Protein AF-A0A174F9M6-F1 (afdb_monomer_lite)

Organism: NCBI:txid40520

Structure (mmCIF, N/CA/C/O backbone):
data_AF-A0A174F9M6-F1
#
_entry.id   AF-A0A174F9M6-F1
#
loop_
_atom_site.group_PDB
_atom_site.id
_atom_site.type_symbol
_atom_site.label_atom_id
_atom_site.label_alt_id
_atom_site.label_comp_id
_atom_site.label_asym_id
_atom_site.label_entity_id
_atom_site.label_seq_id
_atom_site.pdbx_PDB_ins_code
_atom_site.Cartn_x
_atom_site.Cartn_y
_atom_site.Cartn_z
_atom_site.occupancy
_atom_site.B_iso_or_equiv
_atom_site.auth_seq_id
_atom_site.auth_comp_id
_atom_site.auth_asym_id
_atom_site.auth_atom_id
_atom_site.pdbx_PDB_model_num
ATOM 1 N N . MET A 1 1 ? -12.793 2.281 3.543 1.00 70.00 1 MET A N 1
ATOM 2 C CA . MET A 1 1 ? -11.728 1.530 4.240 1.00 70.00 1 MET A CA 1
ATOM 3 C C . MET A 1 1 ? -11.447 0.191 3.574 1.00 70.00 1 MET A C 1
ATOM 5 O O . MET A 1 1 ? -10.530 0.163 2.772 1.00 70.00 1 MET A O 1
ATOM 9 N N . ASP A 1 2 ? -12.219 -0.883 3.787 1.00 79.19 2 ASP A N 1
ATOM 10 C CA . ASP A 1 2 ? -11.836 -2.204 3.232 1.00 79.19 2 ASP A CA 1
ATOM 11 C C . ASP A 1 2 ? -11.871 -2.254 1.692 1.00 79.19 2 ASP A C 1
ATOM 13 O O . ASP A 1 2 ? -10.904 -2.675 1.067 1.00 79.19 2 ASP A O 1
ATOM 17 N N . LYS A 1 3 ? -12.907 -1.683 1.064 1.00 85.62 3 LYS A N 1
ATOM 18 C CA . LYS A 1 3 ? -12.994 -1.567 -0.405 1.00 85.62 3 LYS A CA 1
ATOM 19 C C . LYS A 1 3 ? -11.904 -0.671 -1.020 1.00 85.62 3 LYS A C 1
ATOM 21 O O . LYS A 1 3 ? -11.493 -0.880 -2.156 1.00 85.62 3 LYS A O 1
ATOM 26 N N . GLU A 1 4 ? -11.443 0.344 -0.287 1.00 85.94 4 GLU A N 1
ATOM 27 C CA . GLU A 1 4 ? -10.344 1.216 -0.736 1.00 85.94 4 GLU A CA 1
ATOM 28 C C . GLU A 1 4 ? -8.997 0.500 -0.616 1.00 85.94 4 GLU A C 1
ATOM 30 O O . GLU A 1 4 ? -8.194 0.568 -1.540 1.00 85.94 4 GLU A O 1
ATOM 35 N N . LEU A 1 5 ? -8.781 -0.243 0.477 1.00 88.69 5 LEU A N 1
ATOM 36 C CA . LEU A 1 5 ? -7.612 -1.103 0.664 1.00 88.69 5 LEU A CA 1
ATOM 37 C C . LEU A 1 5 ? -7.504 -2.151 -0.445 1.00 88.69 5 LEU A C 1
ATOM 39 O O . LEU A 1 5 ? -6.438 -2.287 -1.038 1.00 88.69 5 LEU A O 1
ATOM 43 N N . GLU A 1 6 ? -8.601 -2.838 -0.769 1.00 91.81 6 GLU A N 1
ATOM 44 C CA . GLU A 1 6 ? -8.644 -3.787 -1.887 1.00 91.81 6 GLU A CA 1
ATOM 45 C C . GLU A 1 6 ? -8.294 -3.111 -3.219 1.00 91.81 6 GLU A C 1
ATOM 47 O O . GLU A 1 6 ? -7.527 -3.660 -4.009 1.00 91.81 6 GLU A O 1
ATOM 52 N N . GLY A 1 7 ? -8.802 -1.896 -3.451 1.00 93.75 7 GLY A N 1
ATOM 53 C CA . GLY A 1 7 ? -8.484 -1.109 -4.641 1.00 93.75 7 GLY A CA 1
ATOM 54 C C . GLY A 1 7 ? -6.997 -0.763 -4.746 1.00 93.75 7 GLY A C 1
ATOM 55 O O . GLY A 1 7 ? -6.390 -0.974 -5.797 1.00 93.75 7 GLY A O 1
ATOM 56 N N . TYR A 1 8 ? -6.388 -0.278 -3.660 1.00 92.19 8 TYR A N 1
ATOM 57 C CA . TYR A 1 8 ? -4.957 0.032 -3.636 1.00 92.19 8 TYR A CA 1
ATOM 58 C C . TYR A 1 8 ? -4.093 -1.219 -3.801 1.00 92.19 8 TYR A C 1
ATOM 60 O O . TYR A 1 8 ? -3.134 -1.194 -4.565 1.00 92.19 8 TYR A O 1
ATOM 68 N N . GLN A 1 9 ? -4.461 -2.333 -3.166 1.00 92.56 9 GLN A N 1
ATOM 69 C CA . GLN A 1 9 ? -3.746 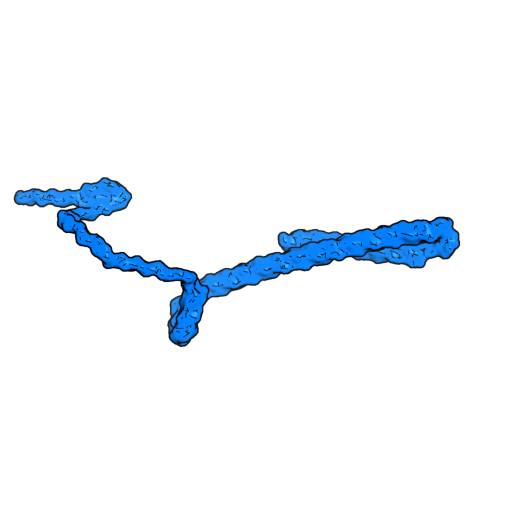-3.607 -3.292 1.00 92.56 9 GLN A CA 1
ATOM 70 C C . GLN A 1 9 ? -3.844 -4.201 -4.701 1.00 92.56 9 GLN A C 1
ATOM 72 O O . GLN A 1 9 ? -2.854 -4.713 -5.225 1.00 92.56 9 GLN A O 1
ATOM 77 N N . ALA A 1 10 ? -5.016 -4.121 -5.335 1.00 95.75 10 ALA A N 1
ATOM 78 C CA . ALA A 1 10 ? -5.191 -4.552 -6.717 1.00 95.75 10 ALA A CA 1
ATOM 79 C C . ALA A 1 10 ? -4.317 -3.721 -7.665 1.00 95.75 10 ALA A C 1
ATOM 81 O O . ALA A 1 10 ? -3.634 -4.280 -8.524 1.00 95.75 10 ALA A O 1
ATOM 82 N N . LYS A 1 11 ? -4.290 -2.399 -7.461 1.00 94.62 11 LYS A N 1
ATOM 83 C CA . LYS A 1 11 ? -3.470 -1.488 -8.259 1.00 94.62 11 LYS A CA 1
ATOM 84 C C . LYS A 1 11 ? -1.974 -1.701 -8.029 1.00 94.62 11 LYS A C 1
ATOM 86 O O . LYS A 1 11 ? -1.221 -1.715 -8.992 1.00 94.62 11 LYS A O 1
ATOM 91 N N . LEU A 1 12 ? -1.550 -1.941 -6.789 1.00 95.12 12 LEU A N 1
ATOM 92 C CA . LEU A 1 12 ? -0.162 -2.277 -6.462 1.00 95.12 12 LEU A CA 1
ATOM 93 C C . LEU A 1 12 ? 0.283 -3.537 -7.214 1.00 95.12 12 LEU A C 1
ATOM 95 O O . LEU A 1 12 ? 1.289 -3.518 -7.916 1.00 95.12 12 LEU A O 1
ATOM 99 N N . LYS A 1 13 ? -0.537 -4.594 -7.174 1.00 95.62 13 LYS A N 1
ATOM 100 C CA . LYS A 1 13 ? -0.275 -5.835 -7.913 1.00 95.62 13 LYS A CA 1
ATOM 101 C C . LYS A 1 13 ? -0.178 -5.609 -9.425 1.00 95.62 13 LYS A C 1
ATOM 103 O O . LYS A 1 13 ? 0.637 -6.241 -10.090 1.00 95.62 13 LYS A O 1
ATOM 108 N N . GLU A 1 14 ? -1.019 -4.744 -9.984 1.00 96.19 14 GLU A N 1
ATOM 109 C CA . GLU A 1 14 ? -0.958 -4.381 -11.402 1.00 96.19 14 GLU A CA 1
ATOM 110 C C . GLU A 1 14 ? 0.360 -3.673 -11.751 1.00 96.19 14 GLU A C 1
ATOM 112 O O . GLU A 1 14 ? 1.011 -4.020 -12.740 1.00 96.19 14 GLU A O 1
ATOM 117 N N . VAL A 1 15 ? 0.774 -2.707 -10.927 1.00 94.81 15 VAL A N 1
ATOM 118 C CA . VAL A 1 15 ? 2.023 -1.958 -11.118 1.00 94.81 15 VAL A CA 1
ATOM 119 C C . VAL A 1 15 ? 3.239 -2.881 -10.989 1.00 94.81 15 VAL A C 1
ATOM 121 O O . VAL A 1 15 ? 4.121 -2.822 -11.845 1.00 94.81 15 VAL A O 1
ATOM 124 N N . ASP A 1 16 ? 3.243 -3.809 -10.030 1.00 94.06 16 ASP A N 1
ATOM 125 C CA . ASP A 1 16 ? 4.287 -4.834 -9.892 1.00 94.06 16 ASP A CA 1
ATOM 126 C C . ASP A 1 16 ? 4.400 -5.730 -11.129 1.00 94.06 16 ASP A C 1
ATOM 128 O O . ASP A 1 16 ? 5.495 -5.989 -11.630 1.00 94.06 16 ASP A O 1
ATOM 132 N N . LEU A 1 17 ? 3.270 -6.181 -11.680 1.00 96.50 17 LEU A N 1
ATOM 133 C CA . LEU A 1 17 ? 3.276 -6.983 -12.905 1.00 96.50 17 LEU A CA 1
ATOM 134 C C . LEU A 1 17 ? 3.839 -6.194 -14.092 1.00 96.50 17 LEU A C 1
ATOM 136 O O . LEU A 1 17 ? 4.604 -6.738 -14.894 1.00 96.50 17 LEU A O 1
ATOM 140 N N . ASN A 1 18 ? 3.482 -4.913 -14.201 1.00 94.75 18 ASN A N 1
ATOM 141 C CA . ASN A 1 18 ? 4.004 -4.025 -15.236 1.00 94.75 18 ASN A CA 1
ATOM 142 C C . ASN A 1 18 ? 5.512 -3.806 -15.089 1.00 94.75 18 ASN A C 1
ATOM 144 O O . ASN A 1 18 ? 6.225 -3.881 -16.091 1.00 94.75 18 ASN A O 1
ATOM 148 N N . LYS A 1 19 ? 5.988 -3.604 -13.859 1.00 96.25 19 LYS A N 1
ATOM 149 C CA . LYS A 1 19 ? 7.406 -3.499 -13.516 1.00 96.25 19 LYS A CA 1
ATOM 150 C C . LYS A 1 19 ? 8.159 -4.764 -13.925 1.00 96.25 19 LYS A C 1
ATOM 152 O O . LYS A 1 19 ? 9.071 -4.679 -14.739 1.00 96.25 19 LYS A O 1
ATOM 157 N N . THR A 1 20 ? 7.725 -5.942 -13.475 1.00 94.94 20 THR A N 1
ATOM 158 C CA . THR A 1 20 ? 8.363 -7.219 -13.837 1.00 94.94 20 THR A CA 1
ATOM 159 C C . THR A 1 20 ? 8.362 -7.465 -15.345 1.00 94.94 20 THR A C 1
ATOM 161 O O . THR A 1 20 ? 9.313 -8.020 -15.894 1.00 94.94 20 THR A O 1
ATOM 164 N N . ARG A 1 21 ? 7.299 -7.069 -16.054 1.00 96.25 21 ARG A N 1
ATOM 165 C CA . ARG A 1 21 ? 7.265 -7.163 -17.517 1.00 96.25 21 ARG A CA 1
ATOM 166 C C . ARG A 1 21 ? 8.315 -6.256 -18.162 1.00 96.25 21 ARG A C 1
ATOM 168 O O . ARG A 1 21 ? 8.969 -6.696 -19.101 1.00 96.25 21 ARG A O 1
ATOM 175 N N . LEU A 1 22 ? 8.470 -5.031 -17.663 1.00 95.06 22 LEU A N 1
ATOM 176 C CA . LEU A 1 22 ? 9.450 -4.073 -18.169 1.00 95.06 22 LEU A CA 1
ATOM 177 C C . LEU A 1 22 ? 10.888 -4.513 -17.865 1.00 95.06 22 LEU A C 1
ATOM 179 O O . LEU A 1 22 ? 11.740 -4.419 -18.738 1.00 95.06 22 LEU A O 1
ATOM 183 N N . GLU A 1 23 ? 11.147 -5.071 -16.681 1.00 94.50 23 GLU A N 1
ATOM 184 C CA . GLU A 1 23 ? 12.446 -5.667 -16.327 1.00 94.50 23 GLU A CA 1
ATOM 185 C C . GLU A 1 23 ? 12.825 -6.786 -17.307 1.00 94.50 23 GLU A C 1
ATOM 187 O O . GLU A 1 23 ? 13.917 -6.778 -17.868 1.00 94.50 23 GLU A O 1
ATOM 192 N N . ARG A 1 24 ? 11.885 -7.686 -17.627 1.00 95.56 24 ARG A N 1
ATOM 193 C CA . ARG A 1 24 ? 12.115 -8.727 -18.645 1.00 95.56 24 ARG A CA 1
ATOM 194 C C . ARG A 1 24 ? 12.359 -8.147 -20.036 1.00 95.56 24 ARG A C 1
ATOM 196 O O . ARG A 1 24 ? 13.153 -8.701 -20.791 1.00 95.56 24 ARG A O 1
ATOM 203 N N . GLU A 1 25 ? 11.665 -7.069 -20.398 1.00 94.19 25 GLU A N 1
ATOM 204 C CA . GLU A 1 25 ? 11.869 -6.387 -21.679 1.00 94.19 25 GLU A CA 1
ATOM 205 C C . GLU A 1 25 ? 13.289 -5.810 -21.767 1.00 94.19 25 GLU A C 1
ATOM 207 O O . GLU A 1 25 ? 13.973 -6.036 -22.767 1.00 94.19 25 GLU A O 1
ATOM 212 N N . ILE A 1 26 ? 13.758 -5.167 -20.692 1.00 93.12 26 ILE A N 1
ATOM 213 C CA . ILE A 1 26 ? 15.129 -4.663 -2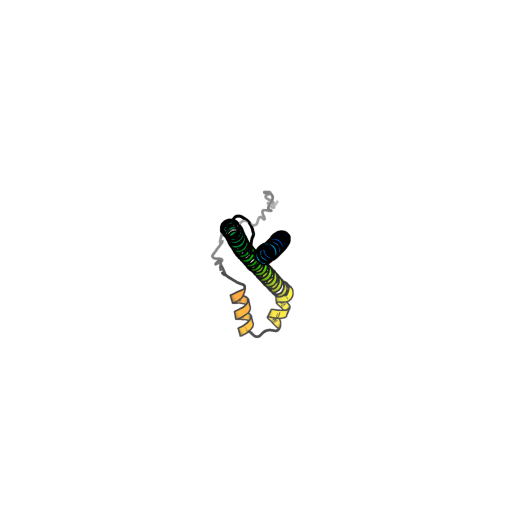0.549 1.00 93.12 26 ILE A CA 1
ATOM 214 C C . ILE A 1 26 ? 16.145 -5.806 -20.685 1.00 93.12 26 ILE A C 1
ATOM 216 O O . ILE A 1 26 ? 17.073 -5.695 -21.490 1.00 93.12 26 ILE A O 1
ATOM 220 N N . ASP A 1 27 ? 15.950 -6.910 -19.960 1.00 93.31 27 ASP A N 1
ATOM 221 C CA . ASP A 1 27 ? 16.858 -8.066 -19.976 1.00 93.31 27 ASP A CA 1
ATOM 222 C C . ASP A 1 27 ? 16.922 -8.743 -21.352 1.00 93.31 27 ASP A C 1
ATOM 224 O O . ASP A 1 27 ? 17.972 -9.223 -21.781 1.00 93.31 27 ASP A O 1
ATOM 228 N N . SER A 1 28 ? 15.797 -8.767 -22.069 1.00 93.75 28 SER A N 1
ATOM 229 C CA . SER A 1 28 ? 15.690 -9.369 -23.402 1.00 93.75 28 SER A CA 1
ATOM 230 C C . SER A 1 28 ? 16.191 -8.472 -24.540 1.00 93.75 28 SER A C 1
ATOM 232 O O . SER A 1 28 ? 16.171 -8.890 -25.701 1.00 93.75 28 SER A O 1
ATOM 234 N N . LEU A 1 29 ? 16.626 -7.240 -24.245 1.00 92.38 29 LEU A N 1
ATOM 235 C CA . LEU A 1 29 ? 17.000 -6.273 -25.271 1.00 92.38 29 LEU A CA 1
ATOM 236 C C . LEU A 1 29 ? 18.291 -6.702 -26.002 1.00 92.38 29 LEU A C 1
ATOM 238 O O . LEU A 1 29 ? 19.356 -6.773 -25.376 1.00 92.38 29 LEU A O 1
ATOM 242 N N . PRO A 1 30 ? 18.253 -6.892 -27.338 1.00 91.44 30 PRO A N 1
ATOM 243 C CA . PRO A 1 30 ? 19.421 -7.318 -28.104 1.00 91.44 30 PRO A CA 1
ATOM 244 C C . PRO A 1 30 ? 20.605 -6.352 -27.975 1.00 91.44 30 PRO A C 1
ATOM 246 O O . PRO A 1 30 ? 20.435 -5.129 -27.949 1.00 91.44 30 PRO A O 1
ATOM 249 N N . ALA A 1 31 ? 21.825 -6.895 -27.923 1.00 87.88 31 ALA A N 1
ATOM 250 C CA . ALA A 1 31 ? 23.053 -6.103 -27.802 1.00 87.88 31 ALA A CA 1
ATOM 251 C C . ALA A 1 31 ? 23.327 -5.228 -29.040 1.00 87.88 31 ALA A C 1
ATOM 253 O O . ALA A 1 31 ? 23.890 -4.142 -28.921 1.00 87.88 31 ALA A O 1
ATOM 254 N N . ASP A 1 32 ? 22.881 -5.673 -30.211 1.00 91.81 32 ASP A N 1
ATOM 255 C CA . ASP A 1 32 ? 23.014 -5.013 -31.511 1.00 91.81 32 ASP A CA 1
ATOM 256 C C . ASP A 1 32 ? 21.822 -4.103 -31.860 1.00 91.81 32 ASP A C 1
ATOM 258 O O . ASP A 1 32 ? 21.746 -3.547 -32.960 1.00 91.81 32 ASP A O 1
ATOM 262 N N . ALA A 1 33 ? 20.882 -3.916 -30.928 1.00 91.12 33 ALA A N 1
ATOM 263 C CA . ALA A 1 33 ? 19.695 -3.113 -31.164 1.00 91.12 33 ALA A CA 1
ATOM 264 C C . ALA A 1 33 ? 20.051 -1.670 -31.565 1.00 91.12 33 ALA A C 1
ATOM 266 O O . ALA A 1 33 ? 20.805 -0.956 -30.898 1.00 91.12 33 ALA A O 1
ATOM 267 N N . LYS A 1 34 ? 19.422 -1.178 -32.636 1.00 91.50 34 LYS A N 1
ATOM 268 C CA . LYS A 1 34 ? 19.569 0.221 -33.049 1.00 91.50 34 LYS A CA 1
ATOM 269 C C . LYS A 1 34 ? 19.104 1.158 -31.924 1.00 91.50 34 LYS A C 1
ATOM 271 O O . LYS A 1 34 ? 17.989 1.014 -31.417 1.00 91.50 34 LYS A O 1
ATOM 276 N N . TYR A 1 35 ? 19.946 2.135 -31.579 1.00 93.75 35 TYR A N 1
ATOM 277 C CA . TYR A 1 35 ? 19.728 3.090 -30.480 1.00 93.75 35 TYR A CA 1
ATOM 278 C C . TYR A 1 35 ? 19.565 2.438 -29.096 1.00 93.75 35 TYR A C 1
ATOM 280 O O . TYR A 1 35 ? 18.833 2.963 -28.257 1.00 93.75 35 TYR A O 1
ATOM 288 N N . ARG A 1 36 ? 20.234 1.304 -28.855 1.00 90.81 36 ARG A N 1
ATOM 289 C CA . ARG A 1 36 ? 20.123 0.517 -27.618 1.00 90.81 36 ARG A CA 1
ATOM 290 C C . ARG A 1 36 ? 20.191 1.353 -26.341 1.00 90.81 36 ARG A C 1
ATOM 292 O O . ARG A 1 36 ? 19.285 1.268 -25.524 1.00 90.81 36 ARG A O 1
ATOM 299 N N . GLU A 1 37 ? 21.220 2.183 -26.191 1.00 93.12 37 GLU A N 1
ATOM 300 C CA . GLU A 1 37 ? 21.411 3.014 -24.993 1.00 93.12 37 GLU A CA 1
ATOM 301 C C . GLU A 1 37 ? 20.238 3.965 -24.747 1.00 93.12 37 GLU A C 1
ATOM 303 O O . GLU A 1 37 ? 19.757 4.074 -23.625 1.00 93.12 37 GLU A O 1
ATOM 308 N N . ARG A 1 38 ? 19.711 4.594 -25.807 1.00 94.94 38 ARG A N 1
ATOM 309 C CA . ARG A 1 38 ? 18.546 5.483 -25.693 1.00 94.94 38 ARG A CA 1
ATOM 310 C C . ARG A 1 38 ? 17.293 4.726 -25.261 1.00 94.94 38 ARG A C 1
ATOM 312 O O . ARG A 1 38 ? 16.529 5.247 -24.460 1.00 94.94 38 ARG A O 1
ATOM 319 N N . LYS A 1 39 ? 17.085 3.514 -25.784 1.00 94.19 39 LYS A N 1
ATOM 320 C CA . LYS A 1 39 ? 15.953 2.660 -25.394 1.00 94.19 39 LYS A CA 1
ATOM 321 C C . LYS A 1 39 ? 16.072 2.180 -23.952 1.00 94.19 39 LYS A C 1
ATOM 323 O O . LYS A 1 39 ? 15.081 2.192 -23.238 1.00 94.19 39 LYS A O 1
ATOM 328 N N . LEU A 1 40 ? 17.270 1.782 -23.527 1.00 94.19 40 LEU A N 1
ATOM 329 C CA . LEU A 1 40 ? 17.515 1.409 -22.136 1.00 94.19 40 LEU A CA 1
ATOM 330 C C . LEU A 1 40 ? 17.239 2.571 -21.199 1.00 94.19 40 LEU A C 1
ATOM 332 O O . LEU A 1 40 ? 16.521 2.386 -20.231 1.00 94.19 40 LEU A O 1
ATOM 336 N N . HIS A 1 41 ? 17.741 3.760 -21.522 1.00 95.69 41 HIS A N 1
ATOM 337 C CA . HIS A 1 41 ? 17.506 4.940 -20.703 1.00 95.69 41 HIS A CA 1
ATOM 338 C C . HIS A 1 41 ? 16.010 5.253 -20.547 1.00 95.69 41 HIS A C 1
ATOM 340 O O . HIS A 1 41 ? 15.552 5.474 -19.431 1.00 95.69 41 HIS A O 1
ATOM 346 N N . ASP A 1 42 ? 15.237 5.200 -21.635 1.00 96.56 42 ASP A N 1
ATOM 347 C CA . ASP A 1 42 ? 13.778 5.373 -21.585 1.00 96.56 42 ASP A CA 1
ATOM 348 C C . ASP A 1 42 ? 13.094 4.312 -20.708 1.00 96.56 42 ASP A C 1
ATOM 350 O O . ASP A 1 42 ? 12.265 4.635 -19.856 1.00 96.56 42 ASP A O 1
ATOM 354 N N . MET A 1 43 ? 13.480 3.042 -20.865 1.00 95.81 43 MET A N 1
ATOM 355 C CA . MET A 1 43 ? 12.944 1.956 -20.046 1.00 95.81 43 MET A CA 1
ATOM 356 C C . MET A 1 43 ? 13.332 2.093 -18.568 1.00 95.81 43 MET A C 1
ATOM 358 O O . MET A 1 43 ? 12.502 1.802 -17.713 1.00 95.81 43 MET A O 1
ATOM 362 N N . THR A 1 44 ? 14.534 2.583 -18.254 1.00 94.31 44 THR A N 1
ATOM 363 C CA . THR A 1 44 ? 14.963 2.877 -16.879 1.00 94.31 44 THR A CA 1
ATOM 364 C C . THR A 1 44 ? 14.127 3.995 -16.268 1.00 94.31 44 THR A C 1
ATOM 366 O O . THR A 1 44 ? 13.587 3.799 -15.190 1.00 94.31 44 THR A O 1
ATOM 369 N N . LEU A 1 45 ? 13.910 5.108 -16.977 1.00 97.50 45 LEU A N 1
ATOM 370 C CA . LEU A 1 45 ? 13.054 6.197 -16.482 1.00 97.50 45 LEU A CA 1
ATOM 371 C C . LEU A 1 45 ? 11.619 5.727 -16.215 1.00 97.50 45 LEU A C 1
ATOM 373 O O . LEU A 1 45 ? 10.991 6.109 -15.228 1.00 97.50 45 LEU A O 1
ATOM 377 N N . ARG A 1 46 ? 11.089 4.868 -17.091 1.00 96.56 46 ARG A N 1
ATOM 378 C CA . ARG A 1 46 ? 9.780 4.241 -16.879 1.00 96.56 46 ARG A CA 1
ATOM 379 C C . ARG A 1 46 ? 9.793 3.318 -15.663 1.00 96.56 46 ARG A C 1
ATOM 381 O O . ARG A 1 46 ? 8.813 3.306 -14.925 1.00 96.56 46 ARG A O 1
ATOM 388 N N . LEU A 1 47 ? 10.870 2.569 -15.439 1.00 95.94 47 LEU A N 1
ATOM 389 C CA . LEU A 1 47 ? 11.013 1.709 -14.268 1.00 95.94 47 LEU A CA 1
ATOM 390 C C . LEU A 1 47 ? 11.062 2.531 -12.974 1.00 95.94 47 LEU A C 1
ATOM 392 O O . LEU A 1 47 ? 10.326 2.212 -12.044 1.00 95.94 47 LEU A O 1
ATOM 396 N N . ASP A 1 48 ? 11.832 3.620 -12.953 1.00 96.38 48 ASP A N 1
ATOM 397 C CA . ASP A 1 48 ? 11.903 4.556 -11.826 1.00 96.38 48 ASP A CA 1
ATOM 398 C C . ASP A 1 48 ? 10.506 5.095 -11.488 1.00 96.38 48 ASP A C 1
ATOM 400 O O . ASP A 1 48 ? 10.053 4.994 -10.351 1.00 96.38 48 ASP A O 1
ATOM 404 N N . SER A 1 49 ? 9.748 5.528 -12.502 1.00 97.19 49 SER A N 1
ATOM 405 C CA . SER A 1 49 ? 8.375 6.004 -12.293 1.00 97.19 49 SER A CA 1
ATOM 406 C C . SER A 1 49 ? 7.423 4.930 -11.745 1.00 97.19 49 SER A C 1
ATOM 408 O O . SER A 1 49 ? 6.494 5.245 -11.004 1.00 97.19 49 SER A O 1
ATOM 410 N N . LEU A 1 50 ? 7.631 3.652 -12.090 1.00 95.81 50 LEU A N 1
ATOM 411 C CA . LEU A 1 50 ? 6.838 2.553 -11.530 1.00 95.81 50 LEU A CA 1
ATOM 412 C C . LEU A 1 50 ? 7.186 2.328 -10.057 1.00 95.81 50 LEU A C 1
ATOM 414 O O . LEU A 1 50 ? 6.282 2.063 -9.268 1.00 95.81 50 LEU A O 1
ATOM 418 N N . TYR A 1 51 ? 8.460 2.462 -9.682 1.00 96.88 51 TYR A N 1
ATOM 419 C CA . TYR A 1 51 ? 8.886 2.391 -8.286 1.00 96.88 51 TYR A CA 1
ATOM 420 C C . TYR A 1 51 ? 8.319 3.542 -7.449 1.00 96.88 51 TYR A C 1
ATOM 422 O O . TYR A 1 51 ? 7.816 3.279 -6.358 1.00 96.88 51 TYR A O 1
ATOM 430 N N . ASP A 1 52 ? 8.300 4.771 -7.970 1.00 97.25 52 ASP A N 1
ATOM 431 C CA . ASP A 1 52 ? 7.673 5.912 -7.285 1.00 97.25 52 ASP A CA 1
ATOM 432 C C . ASP A 1 52 ? 6.192 5.637 -6.976 1.00 97.25 52 ASP A C 1
ATOM 434 O O . ASP A 1 52 ? 5.715 5.851 -5.860 1.00 97.25 52 ASP A O 1
ATOM 438 N N . VAL A 1 53 ? 5.461 5.090 -7.954 1.00 96.56 53 VAL A N 1
ATOM 439 C CA . VAL A 1 53 ? 4.043 4.735 -7.793 1.00 96.56 53 VAL A CA 1
ATOM 440 C C . VAL A 1 53 ? 3.849 3.584 -6.801 1.00 96.56 53 VAL A C 1
ATOM 442 O O . VAL A 1 53 ? 2.860 3.582 -6.065 1.00 96.56 53 VAL A O 1
ATOM 445 N N . ILE A 1 54 ? 4.756 2.602 -6.770 1.00 95.25 54 ILE A N 1
ATOM 446 C CA . ILE A 1 54 ? 4.722 1.505 -5.788 1.00 95.25 54 ILE A CA 1
ATOM 447 C C . ILE A 1 54 ? 4.832 2.069 -4.373 1.00 95.25 54 ILE A C 1
ATOM 449 O O . ILE A 1 54 ? 3.959 1.785 -3.555 1.00 95.25 54 ILE A O 1
ATOM 453 N N . VAL A 1 55 ? 5.830 2.919 -4.116 1.00 97.00 55 VAL A N 1
ATOM 454 C CA . VAL A 1 55 ? 6.041 3.536 -2.798 1.00 97.00 55 VAL A CA 1
ATOM 455 C C . VAL A 1 55 ? 4.805 4.328 -2.368 1.00 97.00 55 VAL A C 1
ATOM 457 O O . VAL A 1 55 ? 4.291 4.126 -1.269 1.00 97.00 55 VAL A O 1
ATOM 460 N N . GLU A 1 56 ? 4.250 5.157 -3.257 1.00 96.75 56 GLU A N 1
ATOM 461 C CA . GLU A 1 56 ? 3.040 5.934 -2.963 1.00 96.75 56 GLU A CA 1
ATOM 462 C C . GLU A 1 56 ? 1.835 5.034 -2.612 1.00 96.75 56 GLU A C 1
ATOM 464 O O . GLU A 1 56 ? 1.021 5.356 -1.740 1.00 96.75 56 GLU A O 1
ATOM 469 N N . LEU A 1 57 ? 1.682 3.898 -3.300 1.00 95.00 57 LEU A N 1
ATOM 470 C CA . LEU A 1 57 ? 0.605 2.946 -3.027 1.00 95.00 57 LEU A CA 1
ATOM 471 C C . LEU A 1 57 ? 0.814 2.204 -1.704 1.00 95.00 57 LEU A C 1
ATOM 473 O O . LEU A 1 57 ? -0.158 2.010 -0.972 1.00 95.00 57 LEU A O 1
ATOM 477 N N . GLU A 1 58 ? 2.044 1.805 -1.389 1.00 94.69 58 GLU A N 1
ATOM 478 C CA . GLU A 1 58 ? 2.390 1.158 -0.122 1.00 94.69 58 GLU A CA 1
ATOM 479 C C . GLU A 1 58 ? 2.115 2.083 1.069 1.00 94.69 58 GLU A C 1
ATOM 481 O O . GLU A 1 58 ? 1.446 1.664 2.017 1.00 94.69 58 GLU A O 1
ATOM 486 N N . GLU A 1 59 ? 2.514 3.355 0.982 1.00 95.81 59 GLU A N 1
ATOM 487 C CA . GLU A 1 59 ? 2.214 4.369 1.999 1.00 95.81 59 GLU A CA 1
ATOM 488 C C . GLU A 1 59 ? 0.702 4.527 2.208 1.00 95.81 59 GLU A C 1
ATOM 490 O O . GLU A 1 59 ? 0.212 4.471 3.337 1.00 95.81 59 GLU A O 1
ATOM 495 N N . LYS A 1 60 ? -0.078 4.639 1.123 1.00 93.62 60 LYS A N 1
ATOM 496 C CA . LYS A 1 60 ? -1.548 4.741 1.205 1.00 93.62 60 LYS A CA 1
ATOM 497 C C . LYS A 1 60 ? -2.197 3.509 1.830 1.00 93.62 60 LYS A C 1
ATOM 499 O O . LYS A 1 60 ? -3.201 3.640 2.538 1.00 93.62 60 LYS A O 1
ATOM 504 N N . ILE A 1 61 ? -1.670 2.317 1.547 1.00 93.88 61 ILE A N 1
ATOM 505 C CA . ILE A 1 61 ? -2.153 1.064 2.137 1.00 93.88 61 ILE A CA 1
ATOM 506 C C . ILE A 1 61 ? -1.882 1.058 3.638 1.00 93.88 61 ILE A C 1
ATOM 508 O O . ILE A 1 61 ? -2.783 0.718 4.408 1.00 93.88 61 ILE A O 1
ATOM 512 N N . GLU A 1 62 ? -0.677 1.436 4.056 1.00 93.56 62 GLU A N 1
ATOM 513 C CA . GLU A 1 62 ? -0.305 1.448 5.467 1.00 93.56 62 GLU A CA 1
ATOM 514 C C . GLU A 1 62 ? -1.130 2.467 6.257 1.00 93.56 62 GLU A C 1
ATOM 516 O O . GLU A 1 62 ? -1.764 2.124 7.255 1.00 93.56 62 GLU A O 1
ATOM 521 N N . ASP A 1 63 ? -1.269 3.680 5.731 1.00 92.38 63 ASP A N 1
ATOM 522 C CA . ASP A 1 63 ? -2.135 4.716 6.290 1.00 92.38 63 ASP A CA 1
ATOM 523 C C . ASP A 1 63 ? -3.582 4.239 6.478 1.00 92.38 63 ASP A C 1
ATOM 525 O O . ASP A 1 63 ? -4.212 4.455 7.521 1.00 92.38 63 ASP A O 1
ATOM 529 N N . ALA A 1 64 ? -4.142 3.580 5.460 1.00 90.75 64 ALA A N 1
ATOM 530 C CA . ALA A 1 64 ? -5.501 3.061 5.519 1.00 90.75 64 ALA A CA 1
ATOM 531 C C . ALA A 1 64 ? -5.640 1.914 6.535 1.00 90.75 64 ALA A C 1
ATOM 533 O O . ALA A 1 64 ? -6.674 1.818 7.205 1.00 90.75 64 ALA A O 1
ATOM 534 N N . ARG A 1 65 ? -4.610 1.070 6.694 1.00 89.75 65 ARG A N 1
ATOM 535 C CA . ARG A 1 65 ? -4.568 0.018 7.723 1.00 89.75 65 ARG A CA 1
ATOM 536 C C . ARG A 1 65 ? -4.536 0.610 9.123 1.00 89.75 65 ARG A C 1
ATOM 538 O O . ARG A 1 65 ? -5.382 0.236 9.931 1.00 89.75 65 ARG A O 1
ATOM 545 N N . LEU A 1 66 ? -3.655 1.576 9.377 1.00 90.56 66 LEU A N 1
ATOM 546 C CA . LEU A 1 66 ? -3.552 2.249 10.673 1.00 90.56 66 LEU A CA 1
ATOM 547 C C . LEU A 1 66 ? -4.878 2.904 11.072 1.00 90.56 66 LEU A C 1
ATOM 549 O O . LEU A 1 66 ? -5.355 2.711 12.190 1.00 90.56 66 LEU A O 1
ATOM 553 N N . ARG A 1 67 ? -5.539 3.610 10.143 1.00 88.00 67 ARG A N 1
ATOM 554 C CA . ARG A 1 67 ? -6.868 4.197 10.402 1.00 88.00 67 ARG A CA 1
ATOM 555 C C . ARG A 1 67 ? -7.921 3.135 10.702 1.00 88.00 67 ARG A C 1
ATOM 557 O O . ARG A 1 67 ? -8.701 3.296 11.639 1.00 88.00 67 ARG A O 1
ATOM 564 N N . ARG A 1 68 ? -7.960 2.048 9.926 1.00 89.38 68 ARG A N 1
ATOM 565 C CA . ARG A 1 68 ? -8.903 0.943 10.151 1.00 89.38 68 ARG A CA 1
ATOM 566 C C . ARG A 1 68 ? -8.688 0.308 11.524 1.00 89.38 68 ARG A C 1
ATOM 568 O O . ARG A 1 68 ? -9.660 0.031 12.224 1.00 89.38 68 ARG A O 1
ATOM 575 N N . ASP A 1 69 ? -7.440 0.079 11.903 1.00 84.31 69 ASP A N 1
ATOM 576 C CA . ASP A 1 69 ? -7.102 -0.591 13.153 1.00 84.31 69 ASP A CA 1
ATOM 577 C C . ASP A 1 69 ? -7.383 0.318 14.358 1.00 84.31 69 ASP A C 1
ATOM 579 O O . ASP A 1 69 ? -7.948 -0.152 15.344 1.00 84.31 69 ASP A O 1
ATOM 583 N N . ALA A 1 70 ? -7.152 1.630 14.238 1.00 82.75 70 ALA A N 1
ATOM 584 C CA . ALA A 1 70 ? -7.573 2.611 15.238 1.00 82.75 70 ALA A CA 1
ATOM 585 C C . ALA A 1 70 ? -9.100 2.612 15.449 1.00 82.75 70 ALA A C 1
ATOM 587 O O . ALA A 1 70 ? -9.566 2.599 16.589 1.00 82.75 70 ALA A O 1
ATOM 588 N N . ILE A 1 71 ? -9.891 2.565 14.369 1.00 82.19 71 ILE A N 1
ATOM 589 C CA . ILE A 1 71 ? -11.361 2.483 14.452 1.00 82.19 71 ILE A CA 1
ATOM 590 C C . ILE A 1 71 ? -11.795 1.171 15.118 1.00 82.19 71 ILE A C 1
ATOM 592 O O . ILE A 1 71 ? -12.664 1.177 15.988 1.00 82.19 71 ILE A O 1
ATOM 596 N N . LYS A 1 72 ? -11.182 0.041 14.746 1.00 78.75 72 LYS A N 1
ATOM 597 C CA . LYS A 1 72 ? -11.479 -1.263 15.359 1.00 78.75 72 LYS A CA 1
ATOM 598 C C . LYS A 1 72 ? -11.147 -1.281 16.846 1.00 78.75 72 LYS A C 1
ATOM 600 O O . LYS A 1 72 ? -11.954 -1.763 17.631 1.00 78.75 72 LYS A O 1
ATOM 605 N N . GLN A 1 73 ? -9.996 -0.741 17.240 1.00 77.75 73 GLN A N 1
ATOM 606 C CA . GLN A 1 73 ? -9.616 -0.637 18.647 1.00 77.75 73 GLN A CA 1
ATOM 607 C C . GLN A 1 73 ? -10.614 0.218 19.431 1.00 77.75 73 GLN A C 1
ATOM 609 O O . GLN A 1 73 ? -11.054 -0.209 20.493 1.00 77.75 73 GLN A O 1
ATOM 614 N N . GLN A 1 74 ? -11.037 1.364 18.891 1.00 72.50 74 GLN A N 1
ATOM 615 C CA . GLN A 1 74 ? -12.069 2.204 19.514 1.00 72.50 74 GLN A CA 1
ATOM 616 C C . GLN A 1 74 ? -13.429 1.494 19.624 1.00 72.50 74 GLN A C 1
ATOM 618 O O . GLN A 1 74 ? -14.127 1.631 20.626 1.00 72.50 74 GLN A O 1
ATOM 623 N N . ALA A 1 75 ? -13.816 0.709 18.618 1.00 70.88 75 ALA A N 1
ATOM 624 C CA . ALA A 1 75 ? -15.047 -0.074 18.670 1.00 70.88 75 ALA A CA 1
ATOM 625 C C . ALA A 1 75 ? -14.981 -1.177 19.744 1.00 70.88 75 ALA A C 1
ATOM 627 O O . ALA A 1 75 ? -15.928 -1.345 20.511 1.00 70.88 75 ALA A O 1
ATOM 628 N N . ILE A 1 76 ? -13.848 -1.884 19.848 1.00 70.62 76 ILE A N 1
ATOM 629 C CA . ILE A 1 76 ? -13.616 -2.916 20.871 1.00 70.62 76 ILE A CA 1
ATOM 630 C C . ILE A 1 76 ? -13.627 -2.303 22.277 1.00 70.62 76 ILE A C 1
ATOM 632 O O . ILE A 1 76 ? -14.218 -2.876 23.193 1.00 70.62 76 ILE A O 1
ATOM 636 N N . THR A 1 77 ? -13.000 -1.139 22.477 1.00 74.12 77 THR A N 1
ATOM 637 C CA . THR A 1 77 ? -13.003 -0.474 23.790 1.00 74.12 77 THR A CA 1
ATOM 638 C C . THR A 1 77 ? -14.408 -0.033 24.191 1.00 74.12 77 THR A C 1
ATOM 640 O O . THR A 1 77 ? -14.783 -0.222 25.348 1.00 74.12 77 THR A O 1
ATOM 643 N N . LEU A 1 78 ? -15.216 0.467 23.250 1.00 74.44 78 LEU A N 1
ATOM 644 C CA . LEU A 1 78 ? -16.614 0.813 23.505 1.00 74.44 78 LEU A CA 1
ATOM 645 C C . LEU A 1 78 ? -17.456 -0.417 23.870 1.00 74.44 78 LEU A C 1
ATOM 647 O O . LEU A 1 78 ? -18.226 -0.369 24.826 1.00 74.44 78 LEU A O 1
ATOM 651 N N . GLU A 1 79 ? -17.290 -1.531 23.154 1.00 74.81 79 GLU A N 1
ATOM 652 C CA . GLU A 1 79 ? -17.986 -2.784 23.462 1.00 74.81 79 GLU A CA 1
ATOM 653 C C . GLU A 1 79 ? -17.613 -3.309 24.857 1.00 74.81 79 GLU A C 1
ATOM 655 O O . GLU A 1 79 ? -18.478 -3.753 25.614 1.00 74.81 79 GLU A O 1
ATOM 660 N N . ASN A 1 80 ? -16.336 -3.216 25.232 1.00 74.25 80 ASN A N 1
ATOM 661 C CA . ASN A 1 80 ? -15.869 -3.614 26.557 1.00 74.25 80 ASN A CA 1
ATOM 662 C C . ASN A 1 80 ? -16.463 -2.727 27.658 1.00 74.25 80 ASN A C 1
ATOM 664 O O . ASN A 1 80 ? -16.929 -3.252 28.668 1.00 74.25 80 ASN A O 1
ATOM 668 N N . ILE A 1 81 ? -16.520 -1.407 27.452 1.00 76.00 81 ILE A N 1
ATOM 669 C CA . ILE A 1 81 ? -17.192 -0.482 28.377 1.00 76.00 81 ILE A CA 1
ATOM 670 C C . ILE A 1 81 ? -18.679 -0.831 28.492 1.00 76.00 81 ILE A C 1
ATOM 672 O O . ILE A 1 81 ? -19.203 -0.902 29.601 1.00 76.00 81 ILE A O 1
ATOM 676 N N . TYR A 1 82 ? -19.352 -1.124 27.377 1.00 76.75 82 TYR A N 1
ATOM 677 C CA . TYR A 1 82 ? -20.762 -1.511 27.390 1.00 76.75 82 TYR A CA 1
ATOM 678 C C . TYR A 1 82 ? -20.996 -2.807 28.176 1.00 76.75 82 TYR A C 1
ATOM 680 O O . TYR A 1 82 ? -21.894 -2.869 29.011 1.00 76.75 82 TYR A O 1
ATOM 688 N N . LYS A 1 83 ? -20.149 -3.826 27.986 1.00 78.56 83 LYS A N 1
ATOM 689 C CA . LYS A 1 83 ? -20.207 -5.074 28.768 1.00 78.56 83 LYS A CA 1
ATOM 690 C C . LYS A 1 83 ? -19.998 -4.831 30.262 1.00 78.56 83 LYS A C 1
ATOM 692 O O . LYS A 1 83 ? -20.680 -5.459 31.069 1.00 78.56 83 LYS A O 1
ATOM 697 N N . ILE A 1 84 ? -19.085 -3.927 30.629 1.00 74.19 84 ILE A N 1
ATOM 698 C CA . ILE A 1 84 ? -18.874 -3.522 32.025 1.00 74.19 84 ILE A CA 1
ATOM 699 C C . ILE A 1 84 ? -20.117 -2.816 32.570 1.00 74.19 84 ILE A C 1
ATOM 701 O O . ILE A 1 84 ? -20.529 -3.130 33.676 1.00 74.19 84 ILE A O 1
ATOM 705 N N . MET A 1 85 ? -20.741 -1.914 31.806 1.00 76.56 85 MET A N 1
ATOM 706 C CA . MET A 1 85 ? -21.957 -1.208 32.230 1.00 76.56 85 MET A CA 1
ATOM 707 C C . MET A 1 85 ? -23.159 -2.146 32.394 1.00 76.56 85 MET A C 1
ATOM 709 O O . MET A 1 85 ? -23.878 -2.042 33.382 1.00 76.56 85 MET A O 1
ATOM 713 N N . VAL A 1 86 ? -23.367 -3.089 31.469 1.00 81.31 86 VAL A N 1
ATOM 714 C CA . VAL A 1 86 ? -24.473 -4.064 31.545 1.00 81.3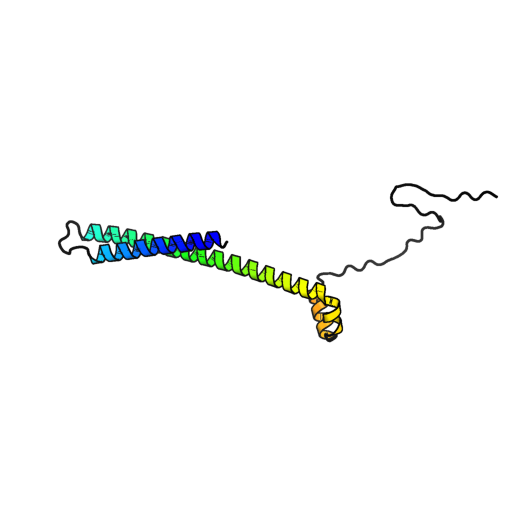1 86 VAL A CA 1
ATOM 715 C C . VAL A 1 86 ? -24.320 -4.991 32.747 1.00 81.31 86 VAL A C 1
ATOM 717 O O . VAL A 1 86 ? -25.303 -5.325 33.400 1.00 81.31 86 VAL A O 1
ATOM 720 N N . ASN A 1 87 ? -23.086 -5.386 33.059 1.00 78.62 87 ASN A N 1
ATOM 721 C CA . ASN A 1 87 ? -22.790 -6.276 34.178 1.00 78.62 87 ASN A CA 1
ATOM 722 C C . ASN A 1 87 ? -22.267 -5.521 35.404 1.00 78.62 87 ASN A C 1
ATOM 724 O O . ASN A 1 87 ? -21.639 -6.142 36.265 1.00 78.62 87 ASN A O 1
ATOM 728 N N . PHE A 1 88 ? -22.493 -4.205 35.488 1.00 79.75 88 PHE A N 1
ATOM 729 C CA . PHE A 1 88 ? -21.862 -3.358 36.498 1.00 79.75 88 PHE A CA 1
ATOM 730 C C . PHE A 1 88 ? -22.186 -3.850 37.906 1.00 79.75 88 PHE A C 1
ATOM 732 O O . PHE A 1 88 ? -21.273 -4.034 38.701 1.00 79.75 88 PHE A O 1
ATOM 739 N N . ASP A 1 89 ? -23.447 -4.187 38.175 1.00 78.12 89 ASP A N 1
ATOM 740 C CA . ASP A 1 89 ? -23.882 -4.698 39.478 1.00 78.12 89 ASP A CA 1
ATOM 741 C C . ASP A 1 89 ? -23.195 -6.018 39.858 1.00 78.12 89 ASP A C 1
ATOM 743 O O . ASP A 1 89 ? -22.839 -6.233 41.016 1.00 78.12 89 ASP A O 1
ATOM 747 N N . CYS A 1 90 ? -22.959 -6.914 38.896 1.00 79.00 90 CYS A N 1
ATOM 748 C CA . CYS A 1 90 ? -22.258 -8.170 39.159 1.00 79.00 90 CYS A CA 1
ATOM 749 C C . CYS A 1 90 ? -20.764 -7.937 39.390 1.00 79.00 90 CYS A C 1
ATOM 751 O O . CYS A 1 90 ? -20.198 -8.457 40.347 1.00 79.00 90 CYS A O 1
ATOM 753 N N . VAL A 1 91 ? -20.127 -7.136 38.536 1.00 71.75 91 VAL A N 1
ATOM 754 C CA . VAL A 1 91 ? -18.690 -6.853 38.615 1.00 71.75 91 VAL A CA 1
ATOM 755 C C . VAL A 1 91 ? -18.372 -6.069 39.890 1.00 71.75 91 VAL A C 1
ATOM 757 O O . VAL A 1 91 ? -17.472 -6.451 40.632 1.00 71.75 91 VAL A O 1
ATOM 760 N N . TYR A 1 92 ? -19.158 -5.038 40.204 1.00 75.00 92 TYR A N 1
ATOM 761 C CA . TYR A 1 92 ? -18.979 -4.174 41.372 1.00 75.00 92 TYR A CA 1
ATOM 762 C C . TYR A 1 92 ? -19.170 -4.911 42.703 1.00 75.00 92 TYR A C 1
ATOM 764 O O . TYR A 1 92 ? -18.580 -4.527 43.711 1.00 75.00 92 TYR A O 1
ATOM 772 N N . ASN A 1 93 ? -19.962 -5.985 42.730 1.00 79.06 93 ASN A N 1
ATOM 773 C CA . ASN A 1 93 ? -20.173 -6.780 43.941 1.00 79.06 93 ASN A CA 1
ATOM 774 C C . ASN A 1 93 ? -19.096 -7.852 44.178 1.00 79.06 93 ASN A C 1
ATOM 776 O O . ASN A 1 93 ? -18.983 -8.339 45.300 1.00 79.06 93 ASN A O 1
ATOM 780 N N . ILE A 1 94 ? -18.307 -8.211 43.158 1.00 81.62 94 ILE A N 1
ATOM 781 C CA . ILE A 1 94 ? -17.296 -9.281 43.240 1.00 81.62 94 ILE A CA 1
ATOM 782 C C . ILE A 1 94 ? -15.880 -8.723 43.462 1.00 81.62 94 ILE A C 1
ATOM 784 O O . ILE A 1 94 ? -15.062 -9.379 44.104 1.00 81.62 94 ILE A O 1
ATOM 788 N N . ILE A 1 95 ? -15.581 -7.525 42.950 1.00 79.25 95 ILE A N 1
ATOM 789 C CA . ILE A 1 95 ? -14.245 -6.909 43.043 1.00 79.25 95 ILE A CA 1
ATOM 790 C C . ILE A 1 95 ? -13.999 -6.225 44.398 1.00 79.25 95 ILE A C 1
ATOM 792 O O . ILE A 1 95 ? -14.940 -5.834 45.094 1.00 79.25 95 ILE A O 1
ATOM 796 N N . ASN A 1 96 ? -12.729 -6.060 44.774 1.00 84.75 96 ASN A N 1
ATOM 797 C CA . ASN A 1 96 ? -12.357 -5.463 46.062 1.00 84.75 96 ASN A CA 1
ATOM 798 C C . ASN A 1 96 ? -12.523 -3.923 46.065 1.00 84.75 96 ASN A C 1
ATOM 800 O O . ASN A 1 96 ? -12.581 -3.298 45.011 1.00 84.75 96 ASN A O 1
ATOM 804 N N . ASP A 1 97 ? -12.565 -3.281 47.237 1.00 83.19 97 ASP A N 1
ATOM 805 C CA . ASP A 1 97 ? -12.826 -1.832 47.3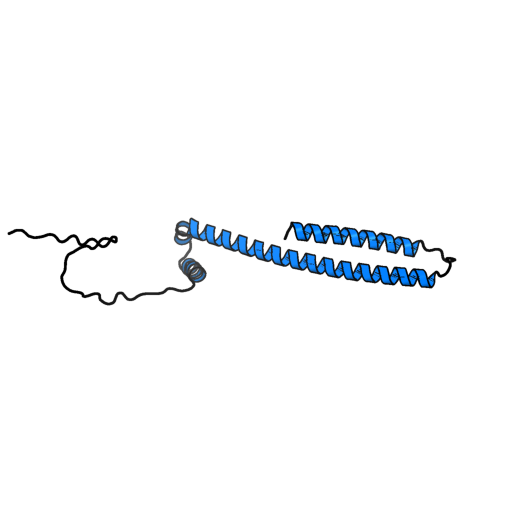53 1.00 83.19 97 ASP A CA 1
ATOM 806 C C . ASP A 1 97 ? -11.773 -0.918 46.682 1.00 83.19 97 ASP A C 1
ATOM 808 O O . ASP A 1 97 ? -12.090 0.190 46.239 1.00 83.19 97 ASP A O 1
ATOM 812 N N . GLU A 1 98 ? -10.518 -1.353 46.574 1.00 82.31 98 GLU A N 1
ATOM 813 C CA . GLU A 1 98 ? -9.474 -0.675 45.795 1.00 82.31 98 GLU A CA 1
ATOM 814 C C . GLU A 1 98 ? -9.777 -0.735 44.294 1.00 82.31 98 GLU A C 1
ATOM 816 O O . GLU A 1 98 ? -9.749 0.288 43.608 1.00 82.31 98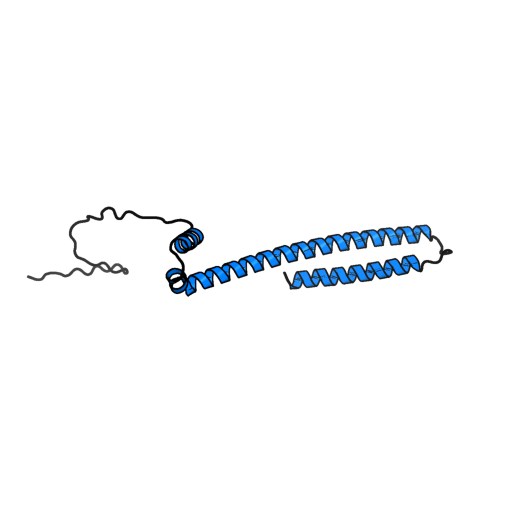 GLU A O 1
ATOM 821 N N . GLU A 1 99 ? -10.171 -1.906 43.801 1.00 76.38 99 GLU A N 1
ATOM 822 C CA . GLU A 1 99 ? -10.577 -2.100 42.409 1.00 76.38 99 GLU A CA 1
ATOM 823 C C . GLU A 1 99 ? -11.872 -1.344 42.086 1.00 76.38 99 GLU A C 1
ATOM 825 O O . GLU A 1 99 ? -11.959 -0.719 41.028 1.00 76.38 99 GLU A O 1
ATOM 830 N N . LYS A 1 100 ? -12.845 -1.296 43.010 1.00 80.81 100 LYS A N 1
ATOM 831 C CA . LYS A 1 100 ? -14.071 -0.489 42.859 1.00 80.81 100 LYS A CA 1
ATOM 832 C C . LYS A 1 100 ? -13.750 0.983 42.667 1.00 80.81 100 LYS A C 1
ATOM 834 O O . LYS A 1 100 ? -14.307 1.613 41.769 1.00 80.81 100 LYS A O 1
ATOM 839 N N . ARG A 1 101 ? -12.846 1.541 43.481 1.00 81.12 101 ARG A N 1
ATOM 840 C CA . ARG A 1 101 ? -12.414 2.939 43.328 1.00 81.12 101 ARG A CA 1
ATOM 841 C C . ARG A 1 101 ? -11.763 3.176 41.974 1.00 81.12 101 ARG A C 1
ATOM 843 O O . ARG A 1 101 ? -12.082 4.177 41.338 1.00 81.12 101 ARG A O 1
ATOM 850 N N . ASN A 1 102 ? -10.917 2.260 41.512 1.00 77.56 102 ASN A N 1
ATOM 851 C CA . ASN A 1 102 ? -10.259 2.387 40.212 1.00 77.56 102 ASN A CA 1
ATOM 852 C C . ASN A 1 102 ? -11.265 2.341 39.055 1.00 77.56 102 ASN A C 1
ATOM 854 O O . ASN A 1 102 ? -11.193 3.172 38.154 1.00 77.56 102 ASN A O 1
ATOM 858 N N . VAL A 1 103 ? -12.244 1.435 39.107 1.00 75.44 103 VAL A N 1
ATOM 859 C CA . VAL A 1 103 ? -13.310 1.331 38.099 1.00 75.44 103 VAL A CA 1
ATOM 860 C C . VAL A 1 103 ? -14.188 2.586 38.081 1.00 75.44 103 VAL A C 1
ATOM 862 O O . VAL A 1 103 ? -14.429 3.148 37.016 1.00 75.44 103 VAL A O 1
ATOM 865 N N . VAL A 1 104 ? -14.629 3.069 39.245 1.00 77.69 104 VAL A N 1
ATOM 866 C CA . VAL A 1 104 ? -15.470 4.275 39.354 1.00 77.69 104 VAL A CA 1
ATOM 867 C C . VAL A 1 104 ? -14.716 5.521 38.888 1.00 77.69 104 VAL A C 1
ATOM 869 O O . VAL A 1 104 ? -15.263 6.313 38.126 1.00 77.69 104 VAL A O 1
ATOM 872 N N . THR A 1 105 ? -13.447 5.665 39.273 1.00 76.94 105 THR A N 1
ATOM 873 C CA . THR A 1 105 ? -12.598 6.794 38.851 1.00 76.94 105 THR A CA 1
ATOM 874 C C . THR A 1 105 ? -12.301 6.754 37.350 1.00 76.94 105 THR A C 1
ATOM 876 O O . THR A 1 105 ? -12.203 7.798 36.716 1.00 76.94 105 THR A O 1
ATOM 879 N N . ALA A 1 106 ? -12.187 5.562 36.756 1.00 72.31 106 ALA A N 1
ATOM 880 C CA . ALA A 1 106 ? -11.983 5.413 35.316 1.00 72.31 106 ALA A CA 1
ATOM 881 C C . ALA A 1 106 ? -13.249 5.711 34.491 1.00 72.31 106 ALA A C 1
ATOM 883 O O . ALA A 1 106 ? -13.138 6.131 33.340 1.00 72.31 106 ALA A O 1
ATOM 884 N N . LEU A 1 107 ? -14.442 5.486 35.054 1.00 72.31 107 LEU A N 1
ATOM 885 C CA . LEU A 1 107 ? -15.722 5.666 34.359 1.00 72.31 107 LEU A CA 1
ATOM 886 C C . LEU A 1 107 ? -16.331 7.062 34.554 1.00 72.31 107 LEU A C 1
ATOM 888 O O . LEU A 1 107 ? -17.028 7.548 33.663 1.00 72.31 107 LEU A O 1
ATOM 892 N N . ILE A 1 108 ? -16.091 7.710 35.696 1.00 76.25 108 ILE A N 1
ATOM 893 C CA . ILE A 1 108 ? -16.684 9.007 36.036 1.00 76.25 108 ILE A CA 1
ATOM 894 C C . ILE A 1 108 ? -15.660 10.120 35.820 1.00 76.25 108 ILE A C 1
ATOM 896 O O . ILE A 1 108 ? -14.657 10.204 36.522 1.00 76.25 108 ILE A O 1
ATOM 900 N N . LYS A 1 109 ? -15.939 11.008 34.860 1.00 70.69 109 LYS A N 1
ATOM 901 C CA . LYS A 1 109 ? -15.069 12.148 34.536 1.00 70.69 109 LYS A CA 1
ATOM 902 C C . LYS A 1 109 ? -15.218 13.316 35.518 1.00 70.69 109 LYS A C 1
ATOM 904 O O . LYS A 1 109 ? -14.228 13.964 35.834 1.00 70.69 109 LYS A O 1
ATOM 909 N N . GLU A 1 110 ? -16.435 13.587 35.983 1.00 68.25 110 GLU A N 1
ATOM 910 C CA . GLU A 1 110 ? -16.744 14.687 36.900 1.00 68.25 110 GLU A CA 1
ATOM 911 C C . GLU A 1 110 ? -18.025 14.366 37.685 1.00 68.25 110 GLU A C 1
ATOM 913 O O . GLU A 1 110 ? -18.924 13.705 37.161 1.00 68.25 110 GLU A O 1
ATOM 918 N N . ILE A 1 111 ? -18.093 14.799 38.948 1.00 71.38 111 ILE A N 1
ATOM 919 C CA . ILE A 1 111 ? -19.275 14.670 39.810 1.00 71.38 111 ILE A CA 1
ATOM 920 C C . ILE A 1 111 ? -19.678 16.078 40.238 1.00 71.38 111 ILE A C 1
ATOM 922 O O . ILE A 1 111 ? -18.983 16.711 41.031 1.00 71.38 111 ILE A O 1
ATOM 926 N N . GLU A 1 112 ? -20.814 16.554 39.740 1.00 62.62 112 GLU A N 1
ATOM 927 C CA . GLU A 1 112 ? -21.410 17.808 40.196 1.00 62.62 112 GLU A CA 1
ATOM 928 C C . GLU A 1 112 ? -22.323 17.536 41.397 1.00 62.62 112 GLU A C 1
ATOM 930 O O . GLU A 1 112 ? -23.342 16.852 41.284 1.00 62.62 112 GLU A O 1
ATOM 935 N N . ILE A 1 113 ? -21.953 18.062 42.569 1.00 74.00 113 ILE A N 1
ATOM 936 C CA . ILE A 1 113 ? -22.764 17.966 43.788 1.00 74.00 113 ILE A CA 1
ATOM 937 C C . ILE A 1 113 ? -23.498 19.289 43.984 1.00 74.00 113 ILE A C 1
ATOM 939 O O . ILE A 1 113 ? -22.901 20.297 44.365 1.00 74.00 113 ILE A O 1
ATOM 943 N N . TYR A 1 114 ? -24.808 19.267 43.764 1.00 71.00 114 TYR A N 1
ATOM 944 C CA . TYR A 1 114 ? -25.683 20.391 44.070 1.00 71.00 114 TYR A CA 1
ATOM 945 C C . TYR A 1 114 ? -26.061 20.351 45.552 1.00 71.00 114 TYR A C 1
ATOM 947 O O . TYR A 1 114 ? -26.576 19.346 46.047 1.00 71.00 114 TYR A O 1
ATOM 955 N N . ARG A 1 115 ? -25.791 21.440 46.278 1.00 57.97 115 ARG A N 1
ATOM 956 C CA . ARG A 1 115 ? -26.304 21.612 47.638 1.00 57.97 115 ARG A CA 1
ATOM 957 C C . ARG A 1 115 ? -27.785 21.976 47.556 1.00 57.97 115 ARG A C 1
ATOM 959 O O . ARG A 1 115 ? -28.142 22.953 46.903 1.00 57.97 115 ARG A O 1
ATOM 966 N N . ASN A 1 116 ? -28.637 21.176 48.190 1.00 60.19 116 ASN A N 1
ATOM 967 C CA . ASN A 1 116 ? -30.037 21.534 48.398 1.00 60.19 116 ASN A CA 1
ATOM 968 C C . ASN A 1 116 ? -30.120 22.487 49.590 1.00 60.19 116 ASN A C 1
ATOM 970 O O . ASN A 1 116 ? -30.423 22.065 50.705 1.00 60.19 116 ASN A O 1
ATOM 974 N N . ASP A 1 117 ? -29.855 23.761 49.332 1.00 57.09 117 ASP A N 1
ATOM 975 C CA . ASP A 1 117 ? -30.025 24.815 50.321 1.00 57.09 117 ASP A CA 1
ATOM 976 C C . ASP A 1 117 ? -31.333 25.554 49.984 1.00 57.09 117 ASP A C 1
ATOM 978 O O . ASP A 1 117 ? -31.407 26.317 49.027 1.00 57.09 117 ASP A O 1
ATOM 982 N N . GLU A 1 118 ? -32.369 25.245 50.769 1.00 47.44 118 GLU A N 1
ATOM 983 C CA . GLU A 1 118 ? -33.560 26.064 51.044 1.00 47.44 118 GLU A CA 1
ATOM 984 C C . GLU A 1 118 ? -34.466 26.480 49.866 1.00 47.44 118 GLU A C 1
ATOM 986 O O . GLU A 1 118 ? -34.297 27.511 49.220 1.00 47.44 118 GLU A O 1
ATOM 991 N N . SER A 1 119 ? -35.591 25.773 49.724 1.00 41.59 119 SER A N 1
ATOM 992 C CA . SER A 1 119 ? -36.844 26.410 49.305 1.00 41.59 119 SER A CA 1
ATOM 993 C C . SER A 1 119 ? -37.822 26.425 50.477 1.00 41.59 119 SER A C 1
ATOM 995 O O . SER A 1 119 ? -38.793 25.667 50.518 1.00 41.59 119 SER A O 1
ATOM 997 N N . GLU A 1 120 ? -37.558 27.303 51.441 1.00 45.53 120 GLU A N 1
ATOM 998 C CA . GLU A 1 120 ? -38.620 27.881 52.255 1.00 45.53 120 GLU A CA 1
ATOM 999 C C . GLU A 1 120 ? -39.390 28.856 51.342 1.00 45.53 120 GLU A C 1
ATOM 1001 O O . GLU A 1 120 ? -39.031 30.018 51.174 1.00 45.53 120 GLU A O 1
ATOM 1006 N N . PHE A 1 121 ? -40.442 28.367 50.678 1.00 38.34 121 PHE A N 1
ATOM 1007 C CA . PHE A 1 121 ? -41.553 29.232 50.293 1.00 38.34 121 PHE A CA 1
ATOM 1008 C C . PHE A 1 121 ? -42.816 28.698 50.948 1.00 38.34 121 PHE A C 1
ATOM 1010 O O . PHE A 1 121 ? -43.241 27.558 50.756 1.00 38.34 121 PHE A O 1
ATOM 1017 N N . SER A 1 122 ? -43.350 29.559 51.796 1.00 41.88 122 SER A N 1
ATOM 1018 C CA . SER A 1 122 ? -44.480 29.361 52.669 1.00 41.88 122 SER A CA 1
ATOM 1019 C C . SER A 1 122 ? -45.761 29.008 51.908 1.00 41.88 122 SER A C 1
ATOM 1021 O O . SER A 1 122 ? -46.099 29.581 50.876 1.00 41.88 122 SER A O 1
ATOM 1023 N N . GLY A 1 123 ? -46.500 28.059 52.485 1.00 42.84 123 GLY A N 1
ATOM 1024 C CA . GLY A 1 123 ? -47.959 28.066 52.553 1.00 42.84 123 GLY A CA 1
ATOM 1025 C C . GLY A 1 123 ? -48.749 28.305 51.268 1.00 42.84 123 GLY A C 1
ATOM 1026 O O . GLY A 1 123 ? -49.462 29.295 51.201 1.00 42.84 123 GLY A O 1
ATOM 1027 N N . VAL A 1 124 ? -48.766 27.341 50.343 1.00 39.22 124 VAL A N 1
ATOM 1028 C CA . VAL A 1 124 ? -49.987 26.970 49.600 1.00 39.22 124 VAL A CA 1
ATOM 1029 C C . VAL A 1 124 ? -49.926 25.469 49.300 1.00 39.22 124 VAL A C 1
ATOM 1031 O O . VAL A 1 124 ? -49.118 25.028 48.486 1.00 39.22 124 VAL A O 1
ATOM 1034 N N . GLN A 1 125 ? -50.782 24.662 49.935 1.00 47.69 125 GLN A N 1
ATOM 1035 C CA . GLN A 1 125 ? -51.032 23.301 49.457 1.00 47.69 125 GLN A CA 1
ATOM 1036 C C . GLN A 1 125 ? -51.881 23.383 48.183 1.00 47.69 125 GLN A C 1
ATOM 1038 O O . GLN A 1 125 ? -53.079 23.649 48.229 1.00 47.69 125 GLN A O 1
ATOM 1043 N N . GLY A 1 126 ? -51.241 23.182 47.033 1.00 46.19 126 GLY A N 1
ATOM 1044 C CA . GLY A 1 126 ? -51.897 23.084 45.735 1.00 46.19 126 GLY A CA 1
ATOM 1045 C C . GLY A 1 126 ? -50.940 22.495 44.707 1.00 46.19 126 GLY A C 1
ATOM 1046 O O . GLY A 1 126 ? -49.952 23.124 44.338 1.00 46.19 126 GLY A O 1
ATOM 1047 N N . TRP A 1 127 ? -51.219 21.275 44.252 1.00 44.78 127 TRP A N 1
ATOM 1048 C CA . TRP A 1 127 ? -50.414 20.601 43.235 1.00 44.78 127 TRP A CA 1
ATOM 1049 C C . TRP A 1 127 ? -50.713 21.195 41.856 1.00 44.78 127 TRP A C 1
ATOM 1051 O O . TRP A 1 127 ? -51.861 21.196 41.408 1.00 44.78 127 TRP A O 1
ATOM 1061 N N . ARG A 1 128 ? -49.678 21.676 41.159 1.00 40.00 128 ARG A N 1
ATOM 1062 C CA . ARG A 1 128 ? -49.774 22.079 39.752 1.00 40.00 128 ARG A CA 1
ATOM 1063 C C . ARG A 1 128 ? -49.210 20.959 38.876 1.00 40.00 128 ARG A C 1
ATOM 1065 O O . ARG A 1 128 ? -48.014 20.693 38.912 1.00 40.00 128 ARG A O 1
ATOM 1072 N N . GLY A 1 129 ? -50.071 20.309 38.095 1.00 49.19 129 GLY A N 1
ATOM 1073 C CA . GLY A 1 129 ? -49.652 19.343 37.075 1.00 49.19 129 GLY A CA 1
ATOM 1074 C C . GLY A 1 129 ? -49.069 20.034 35.837 1.00 49.19 129 GLY A C 1
ATOM 1075 O O . GLY A 1 129 ? -49.424 21.174 35.532 1.00 49.19 129 GLY A O 1
ATOM 1076 N N . SER A 1 130 ? -48.212 19.329 35.091 1.00 48.47 130 SER A N 1
ATOM 1077 C CA . SER A 1 130 ? -47.422 19.838 33.950 1.00 48.47 130 SER A CA 1
ATOM 1078 C C . SER A 1 130 ? -48.213 20.366 32.739 1.00 48.47 130 SER A C 1
ATOM 1080 O O . SER A 1 130 ? -47.612 20.797 31.762 1.00 48.47 130 SER A O 1
ATOM 1082 N N . TYR A 1 131 ? -49.545 20.406 32.802 1.00 44.53 131 TYR A N 1
ATOM 1083 C CA . TYR A 1 131 ? -50.414 21.028 31.798 1.00 44.53 131 TYR A CA 1
ATOM 1084 C C . TYR A 1 131 ? -51.163 22.234 32.376 1.00 44.53 131 TYR A C 1
ATOM 1086 O O . TYR A 1 131 ? -52.370 22.340 32.225 1.00 44.53 131 TYR A O 1
ATOM 1094 N N . GLY A 1 132 ? -50.492 23.124 33.110 1.00 46.72 132 GLY A N 1
ATOM 1095 C CA . GLY A 1 132 ? -51.005 24.467 33.428 1.00 46.72 132 GLY A CA 1
ATOM 1096 C C . GLY A 1 132 ? -52.346 24.582 34.179 1.00 46.72 132 GLY A C 1
ATOM 1097 O O . GLY A 1 132 ? -52.814 25.701 34.368 1.00 46.72 132 GLY A O 1
ATOM 1098 N N . ALA A 1 133 ? -52.963 23.492 34.635 1.00 43.38 133 ALA A N 1
ATOM 1099 C CA . ALA A 1 133 ? -54.236 23.525 35.346 1.00 43.38 133 ALA A CA 1
ATOM 1100 C C . ALA A 1 133 ? -54.000 23.594 36.861 1.00 43.38 133 ALA A C 1
ATOM 1102 O O . ALA A 1 133 ? -53.350 22.726 37.447 1.00 43.38 133 ALA A O 1
ATOM 1103 N N . PHE A 1 134 ? -54.535 24.639 37.495 1.00 42.97 134 PHE A N 1
ATOM 1104 C CA . PHE A 1 134 ? -54.627 24.745 38.949 1.00 42.97 134 PHE A CA 1
ATOM 1105 C C . PHE A 1 134 ? -55.842 23.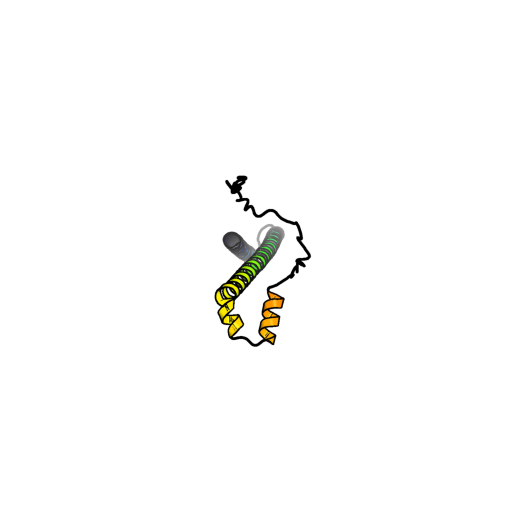947 39.426 1.00 42.97 134 PHE A C 1
ATOM 1107 O O . PHE A 1 134 ? -56.970 24.273 39.056 1.00 42.97 134 PHE A O 1
ATOM 1114 N N . VAL A 1 135 ? -55.632 22.941 40.274 1.00 49.03 135 VAL A N 1
ATOM 1115 C CA . VAL A 1 135 ? -56.724 22.297 41.015 1.00 49.03 135 VAL A CA 1
ATOM 1116 C C . VAL A 1 135 ? -56.654 22.793 42.454 1.00 49.03 135 VAL A C 1
ATOM 1118 O O . VAL A 1 135 ? -55.827 22.342 43.240 1.00 49.03 135 VAL A O 1
ATOM 1121 N N . GLY A 1 136 ? -57.487 23.785 42.770 1.00 47.59 136 GLY A N 1
ATOM 1122 C CA . GLY A 1 136 ? -57.701 24.270 44.131 1.00 47.59 136 GLY A CA 1
ATOM 1123 C C . GLY A 1 136 ? -58.962 23.645 44.720 1.00 47.59 136 GLY A C 1
ATOM 1124 O O . GLY A 1 136 ? -60.029 23.704 44.106 1.00 47.59 136 GLY A O 1
ATOM 1125 N N . GLN A 1 137 ? -58.852 23.058 45.908 1.00 42.03 137 GLN A N 1
ATOM 1126 C CA . GLN A 1 137 ? -59.995 22.546 46.657 1.00 42.03 137 GLN A CA 1
ATOM 1127 C C . GLN A 1 137 ? -60.663 23.732 47.374 1.00 42.03 137 GLN A C 1
ATOM 1129 O O . GLN A 1 137 ? -60.057 24.357 48.240 1.00 42.03 137 GLN A O 1
ATOM 1134 N N . ARG A 1 138 ? -61.891 24.096 46.977 1.00 40.75 138 ARG A N 1
ATOM 1135 C CA . ARG A 1 138 ? -62.716 25.035 47.754 1.00 40.75 138 ARG A CA 1
ATOM 1136 C C . ARG A 1 138 ? -63.279 24.292 48.961 1.00 40.75 138 ARG A C 1
ATOM 1138 O O . ARG A 1 138 ? -64.097 23.393 48.783 1.00 40.75 138 ARG A O 1
ATOM 1145 N N . GLU A 1 139 ? -62.881 24.696 50.161 1.00 42.16 139 GLU A N 1
ATOM 1146 C CA . GLU A 1 139 ? -63.660 24.421 51.368 1.00 42.16 139 GLU A CA 1
ATOM 1147 C C . GLU A 1 139 ? -65.010 25.143 51.250 1.00 42.16 139 GLU A C 1
ATOM 1149 O O . GLU A 1 139 ? -65.066 26.371 51.151 1.00 42.16 139 GLU A O 1
ATOM 1154 N N . TYR A 1 140 ? -66.102 24.375 51.235 1.00 37.09 140 TYR A N 1
ATOM 1155 C CA . TYR A 1 140 ? -67.422 24.889 51.583 1.00 37.09 140 TYR A CA 1
ATOM 1156 C C . TYR A 1 140 ? -67.687 24.528 53.042 1.00 37.09 140 TYR A C 1
ATOM 1158 O O . TYR A 1 140 ? -67.561 23.370 53.436 1.00 37.09 140 TYR A O 1
ATOM 1166 N N . ARG A 1 141 ? -67.973 25.580 53.807 1.00 40.97 141 ARG A N 1
ATOM 1167 C CA . ARG A 1 141 ? -68.285 25.595 55.235 1.00 40.97 141 ARG A CA 1
ATOM 1168 C C . ARG A 1 141 ? -69.549 24.808 55.565 1.00 40.97 141 ARG A C 1
ATOM 1170 O O . ARG A 1 141 ? -70.485 24.855 54.736 1.00 40.97 141 ARG A O 1
#

Secondary structure (DSSP, 8-state):
-HHHHHHHHHHHHHHHHHHHHHHHHHHT--TT-TTHHHHHHHHHHHHHHHHHHHHHHHHHHHHHHHHHHHHHHHHHHHHHHHHHHHTHHHHHHHS-HHHHHHHHHHH-S------------------B-SSS-B-------

pLDDT: mean 78.61, std 18.37, range [37.09, 97.5]

Sequence (141 aa):
MDKELEGYQAKLKEVDLNKTRLEREIDSLPADAKYRERKLHDMTLRLDSLYDVIVELEEKIEDARLRRDAIKQQAITLENIYKIMVNFDCVYNIINDEEKRNVVTALIKEIEIYRNDESEFSGVQGWRGSYGAFVGQREYR

Foldseek 3Di:
DVVVLVVLVVVLVVLVVVLVVLVVVLVPDDPPDDVNVVVNVVSVVVNVVSVVSNVVSVVVNVVVVVVVVVVVVVVVVVVVVVVCVVCVVVVCVPDDPVVNVVVCPVVDPDDDDDDPDDDPDDDDPWDDDPPRDTDDDDDDD

Radius of gyration: 36.6 Å; chains: 1; bounding box: 91×39×88 Å